Protein AF-A0A498SAS3-F1 (afdb_monomer_lite)

Sequence (153 aa):
MKYFISLSIALLAGITTAQRAVPPQQSQEGQQTQQPIPELPPFLVNAPREVVNQYLDVIKGADLKSNKQIVDEIDELMHKLGGTYLTEHEKLKKLEEKEKAEYDKIHDQVVAKFSPAAKEADARMTAIFNNSTLINHVKEEQIQAIMSLHTIC

Organism: Acanthocheilonema viteae (NCBI:txid6277)

Secondary structure (DSSP, 8-state):
----------------------------------PPPPPPPGGGTTS-HHHHHHHHHHHTTGGGSBHHHHHHHHHHHHHHH-HHHHHHHHHHHHHHHHHHHHHHHHHHHHHTTS-HHHHHHHHHHHHHHH-SSSBHHHHHHHHHHHHHHTS--

Structure (mmCIF, N/CA/C/O backbone):
data_AF-A0A498SAS3-F1
#
_entry.id   AF-A0A498SAS3-F1
#
loop_
_atom_site.group_PDB
_atom_site.id
_atom_site.type_symbol
_atom_site.label_atom_id
_atom_site.label_alt_id
_atom_site.label_comp_id
_atom_site.label_asym_id
_atom_site.label_entity_id
_atom_site.label_seq_id
_atom_site.pdbx_PDB_ins_code
_atom_site.Cartn_x
_atom_site.Cartn_y
_atom_site.Cartn_z
_atom_site.occupancy
_atom_site.B_iso_or_equiv
_atom_site.auth_seq_id
_atom_site.auth_comp_id
_atom_site.auth_asym_id
_atom_site.auth_atom_id
_atom_site.pdbx_PDB_model_num
ATOM 1 N N . MET A 1 1 ? -3.611 -3.564 -13.038 1.00 34.88 1 MET A N 1
ATOM 2 C CA . MET A 1 1 ? -3.582 -5.008 -12.698 1.00 34.88 1 MET A CA 1
ATOM 3 C C . MET A 1 1 ? -4.477 -5.179 -11.473 1.00 34.88 1 MET A C 1
ATOM 5 O O . MET A 1 1 ? -4.073 -4.774 -10.403 1.00 34.88 1 MET A O 1
ATOM 9 N N . LYS A 1 2 ? -5.785 -5.422 -11.584 1.00 45.62 2 LYS A N 1
ATOM 10 C CA . LYS A 1 2 ? -6.462 -6.708 -11.835 1.00 45.62 2 LYS A CA 1
ATOM 11 C C . LYS A 1 2 ? -5.858 -7.859 -11.018 1.00 45.62 2 LYS A C 1
ATOM 13 O O . LYS A 1 2 ? -4.937 -8.526 -11.468 1.00 45.62 2 LYS A O 1
ATOM 18 N N . TYR A 1 3 ? -6.369 -7.992 -9.798 1.00 47.91 3 TYR A N 1
ATOM 19 C CA . TYR A 1 3 ? -6.104 -9.039 -8.819 1.00 47.91 3 TYR A CA 1
ATOM 20 C C . TYR A 1 3 ? -6.023 -10.427 -9.466 1.00 47.91 3 TYR A C 1
ATOM 22 O O . TYR A 1 3 ? -6.991 -10.900 -10.059 1.00 47.91 3 TYR A O 1
ATOM 30 N N . PHE A 1 4 ? -4.869 -11.079 -9.331 1.00 41.03 4 PHE A N 1
ATOM 31 C CA . PHE A 1 4 ? -4.681 -12.486 -9.668 1.00 41.03 4 PHE A CA 1
ATOM 32 C C . PHE A 1 4 ? -4.269 -13.241 -8.406 1.00 41.03 4 PHE A C 1
ATOM 34 O O . PHE A 1 4 ? -3.089 -13.455 -8.152 1.00 41.03 4 PHE A O 1
ATOM 41 N N . ILE A 1 5 ? -5.259 -13.684 -7.634 1.00 49.69 5 ILE A N 1
ATOM 42 C CA . ILE A 1 5 ? -5.123 -14.897 -6.828 1.00 49.69 5 ILE A CA 1
ATOM 43 C C . ILE A 1 5 ? -6.315 -15.775 -7.176 1.00 49.69 5 ILE A C 1
ATOM 45 O O . ILE A 1 5 ? -7.420 -15.628 -6.665 1.00 49.69 5 ILE A O 1
ATOM 49 N N . SER A 1 6 ? -6.095 -16.669 -8.127 1.00 39.75 6 SER A N 1
ATOM 50 C CA . SER A 1 6 ? -6.952 -17.818 -8.384 1.00 39.75 6 SER A CA 1
ATOM 51 C C . SER A 1 6 ? -6.096 -18.854 -9.091 1.00 39.75 6 SER A C 1
ATOM 53 O O . SER A 1 6 ? -5.710 -18.635 -10.233 1.00 39.75 6 SER A O 1
ATOM 55 N N . LEU A 1 7 ? -5.802 -19.974 -8.433 1.00 36.91 7 LEU A N 1
ATOM 56 C CA . LEU A 1 7 ? -6.472 -21.209 -8.825 1.00 36.91 7 LEU A CA 1
ATOM 57 C C . LEU A 1 7 ? -6.260 -22.306 -7.781 1.00 36.91 7 LEU A C 1
ATOM 59 O O . LEU A 1 7 ? -5.166 -22.826 -7.570 1.00 36.91 7 LEU A O 1
ATOM 63 N N . SER A 1 8 ? -7.377 -22.650 -7.161 1.00 40.28 8 SER A N 1
ATOM 64 C CA . SER A 1 8 ? -7.622 -23.846 -6.382 1.00 40.28 8 SER A CA 1
ATOM 65 C C . SER A 1 8 ? -7.338 -25.100 -7.209 1.00 40.28 8 SER A C 1
ATOM 67 O O . SER A 1 8 ? -7.717 -25.204 -8.376 1.00 40.28 8 SER A O 1
ATOM 69 N N . ILE A 1 9 ? -6.715 -26.085 -6.574 1.00 47.66 9 ILE A N 1
ATOM 70 C CA . ILE A 1 9 ? -6.533 -27.428 -7.118 1.00 47.66 9 ILE A CA 1
ATOM 71 C C . ILE A 1 9 ? -7.906 -28.112 -7.122 1.00 47.66 9 ILE A C 1
ATOM 73 O O . ILE A 1 9 ? -8.358 -28.611 -6.094 1.00 47.66 9 ILE A O 1
ATOM 77 N N . ALA A 1 10 ? -8.582 -28.127 -8.269 1.00 41.12 10 ALA A N 1
ATOM 78 C CA . ALA A 1 10 ? -9.733 -28.993 -8.500 1.00 41.12 10 ALA A CA 1
ATOM 79 C C . ALA A 1 10 ? -9.294 -30.176 -9.371 1.00 41.12 10 ALA A C 1
ATOM 81 O O . ALA A 1 10 ? -9.150 -30.087 -10.588 1.00 41.12 10 ALA A O 1
ATOM 82 N N . LEU A 1 11 ? -9.039 -31.284 -8.681 1.00 36.25 11 LEU A N 1
ATOM 83 C CA . LEU A 1 11 ? -8.785 -32.617 -9.205 1.00 36.25 11 LEU A CA 1
ATOM 84 C C . LEU A 1 11 ? -10.005 -33.089 -10.025 1.00 36.25 11 LEU A C 1
ATOM 86 O O . LEU A 1 11 ? -11.047 -33.400 -9.453 1.00 36.25 11 LEU A O 1
ATOM 90 N N . LEU A 1 12 ? -9.895 -33.153 -11.353 1.00 41.31 12 LEU A N 1
ATOM 91 C CA . LEU A 1 12 ? -10.919 -33.764 -12.208 1.00 41.31 12 LEU A CA 1
ATOM 92 C C . LEU A 1 12 ? -10.624 -35.258 -12.383 1.00 41.31 12 LEU A C 1
ATOM 94 O O . LEU A 1 12 ? -9.847 -35.664 -13.246 1.00 41.31 12 LEU A O 1
ATOM 98 N N . ALA A 1 13 ? -11.269 -36.074 -11.550 1.00 41.22 13 ALA A N 1
ATOM 99 C CA . ALA A 1 13 ? -11.571 -37.464 -11.872 1.00 41.22 13 ALA A CA 1
ATOM 100 C C . ALA A 1 13 ? -12.786 -37.513 -12.825 1.00 41.22 13 ALA A C 1
ATOM 102 O O . ALA A 1 13 ? -13.662 -36.654 -12.746 1.00 41.22 13 ALA A O 1
ATOM 103 N N . GLY A 1 14 ? -12.800 -38.500 -13.733 1.00 37.56 14 GLY A N 1
ATOM 104 C CA . GLY A 1 14 ? -13.800 -38.711 -14.796 1.00 37.56 14 GLY A CA 1
ATOM 105 C C . GLY A 1 14 ? -15.268 -38.700 -14.336 1.00 37.56 14 GLY A C 1
ATOM 106 O O . GLY A 1 14 ? -15.575 -38.744 -13.153 1.00 37.56 14 GLY A O 1
ATOM 107 N N . ILE A 1 15 ? -16.245 -38.690 -15.241 1.00 46.59 15 ILE A N 1
ATOM 108 C CA . ILE A 1 15 ? -16.645 -39.861 -16.035 1.00 46.59 15 ILE A CA 1
ATOM 109 C C . ILE A 1 15 ? -17.445 -39.399 -17.271 1.00 46.59 15 ILE A C 1
ATOM 111 O O . ILE A 1 15 ? -18.130 -38.381 -17.275 1.00 46.59 15 ILE A O 1
ATOM 115 N N . THR A 1 16 ? -17.324 -40.198 -18.324 1.00 45.09 16 THR A N 1
ATOM 116 C CA . THR A 1 16 ? -18.041 -40.197 -19.601 1.00 45.09 16 THR A CA 1
ATOM 117 C C . THR A 1 16 ? -19.572 -40.170 -19.475 1.00 45.09 16 THR A C 1
ATOM 119 O O . THR A 1 16 ? -20.136 -40.861 -18.636 1.00 45.09 16 THR A O 1
ATOM 122 N N . THR A 1 17 ? -20.274 -39.469 -20.377 1.00 41.44 17 THR A N 1
ATOM 123 C CA . THR A 1 17 ? -21.525 -39.959 -21.009 1.00 41.44 17 THR A CA 1
ATOM 124 C C . THR A 1 17 ? -22.015 -39.047 -22.149 1.00 41.44 17 THR A C 1
ATOM 126 O O . THR A 1 17 ? -22.221 -37.854 -21.978 1.00 41.44 17 THR A O 1
ATOM 129 N N . ALA A 1 18 ? -22.174 -39.678 -23.317 1.00 42.66 18 ALA A N 1
ATOM 130 C CA . ALA A 1 18 ? -23.132 -39.472 -24.412 1.00 42.66 18 ALA A CA 1
ATOM 131 C C . ALA A 1 18 ? -23.681 -38.063 -24.757 1.00 42.66 18 ALA A C 1
ATOM 133 O O . ALA A 1 18 ? -24.442 -37.442 -24.021 1.00 42.66 18 ALA A O 1
ATOM 134 N N . GLN A 1 19 ? -23.409 -37.674 -26.008 1.00 44.59 19 GLN A N 1
ATOM 135 C CA . GLN A 1 19 ? -23.984 -36.556 -26.759 1.00 44.59 19 GLN A CA 1
ATOM 136 C C . GLN A 1 19 ? -25.522 -36.600 -26.817 1.00 44.59 19 GLN A C 1
ATOM 138 O O . GLN A 1 19 ? -26.117 -37.581 -27.265 1.00 44.59 19 GLN A O 1
ATOM 143 N N . ARG A 1 20 ? -26.162 -35.476 -26.484 1.00 39.44 20 ARG A N 1
ATOM 144 C CA . ARG A 1 20 ? -27.522 -35.136 -26.916 1.00 39.44 20 ARG A CA 1
ATOM 145 C C . ARG A 1 20 ? -27.475 -33.718 -27.481 1.00 39.44 20 ARG A C 1
ATOM 147 O O . ARG A 1 20 ? -26.967 -32.818 -26.822 1.00 39.44 20 ARG A O 1
ATOM 154 N N . ALA A 1 21 ? -27.925 -33.549 -28.722 1.00 47.41 21 ALA A N 1
ATOM 155 C CA . ALA A 1 21 ? -27.905 -32.280 -29.441 1.00 47.41 21 ALA A CA 1
ATOM 156 C C . ALA A 1 21 ? -28.694 -31.198 -28.682 1.00 47.41 21 ALA A C 1
ATOM 158 O O . ALA A 1 21 ? -29.882 -31.371 -28.412 1.00 47.41 21 ALA A O 1
ATOM 159 N N . VAL A 1 22 ? -28.022 -30.094 -28.353 1.00 42.66 22 VAL A N 1
ATOM 160 C CA . VAL A 1 22 ? -28.605 -28.893 -27.744 1.00 42.66 22 VAL A CA 1
ATOM 161 C C . VAL A 1 22 ? -28.647 -27.810 -28.834 1.00 42.66 22 VAL A C 1
ATOM 163 O O . VAL A 1 22 ? -27.610 -27.562 -29.453 1.00 42.66 22 VAL A O 1
ATOM 166 N N . PRO A 1 23 ? -29.804 -27.191 -29.138 1.00 44.97 23 PRO A N 1
ATOM 167 C CA . PRO A 1 23 ? -29.862 -26.028 -30.026 1.00 44.97 23 PRO A CA 1
ATOM 168 C C . PRO A 1 23 ? -29.102 -24.847 -29.393 1.00 44.97 23 PRO A C 1
ATOM 170 O O . PRO A 1 23 ? -29.010 -24.785 -28.167 1.00 44.97 23 PRO A O 1
ATOM 173 N N . PRO A 1 24 ? -28.544 -23.909 -30.181 1.00 37.12 24 PRO A N 1
ATOM 174 C CA . PRO A 1 24 ? -27.669 -22.875 -29.643 1.00 37.12 24 PRO A CA 1
ATOM 175 C C . PRO A 1 24 ? -28.453 -21.946 -28.709 1.00 37.12 24 PRO A C 1
ATOM 177 O O . PRO A 1 24 ? -29.239 -21.111 -29.155 1.00 37.12 24 PRO A O 1
ATOM 180 N N . GLN A 1 25 ? -28.232 -22.087 -27.400 1.00 34.84 25 GLN A N 1
ATOM 181 C CA . GLN A 1 25 ? -28.570 -21.051 -26.435 1.00 34.84 25 GLN A CA 1
ATOM 182 C C . GLN A 1 25 ? -27.618 -19.880 -26.672 1.00 34.84 25 GLN A C 1
ATOM 184 O O . GLN A 1 25 ? -26.427 -19.952 -26.375 1.00 34.84 25 GLN A O 1
ATOM 189 N N . GLN A 1 26 ? -28.160 -18.796 -27.222 1.00 38.25 26 GLN A N 1
ATOM 190 C CA . GLN A 1 26 ? -27.567 -17.476 -27.095 1.00 38.25 26 GLN A CA 1
ATOM 191 C C . GLN A 1 26 ? -27.553 -17.112 -25.608 1.00 38.25 26 GLN A C 1
ATOM 193 O O . GLN A 1 26 ? -28.562 -16.680 -25.053 1.00 38.25 26 GLN A O 1
ATOM 198 N N . SER A 1 27 ? -26.406 -17.291 -24.961 1.00 37.62 27 SER A N 1
ATOM 199 C CA . SER A 1 27 ? -26.102 -16.601 -23.715 1.00 37.62 27 SER A CA 1
ATOM 200 C C . SER A 1 27 ? -25.994 -15.115 -24.043 1.00 37.62 27 SER A C 1
ATOM 202 O O . SER A 1 27 ? -24.993 -14.659 -24.589 1.00 37.62 27 SER A O 1
ATOM 204 N N . GLN A 1 28 ? -27.055 -14.361 -23.764 1.00 36.41 28 GLN A N 1
ATOM 205 C CA . GLN A 1 28 ? -26.946 -12.919 -23.608 1.00 36.41 28 GLN A CA 1
ATOM 206 C C . GLN A 1 28 ? -26.085 -12.677 -22.364 1.00 36.41 28 GLN A C 1
ATOM 208 O O . GLN A 1 28 ? -26.569 -12.750 -21.236 1.00 36.41 28 GLN A O 1
ATOM 213 N N . GLU A 1 29 ? -24.794 -12.421 -22.580 1.00 29.58 29 GLU A N 1
ATOM 214 C CA . GLU A 1 29 ? -23.947 -11.704 -21.633 1.00 29.58 29 GLU A CA 1
ATOM 215 C C . GLU A 1 29 ? -24.539 -10.303 -21.445 1.00 29.58 29 GLU A C 1
ATOM 217 O O . GLU A 1 29 ? -24.159 -9.329 -22.092 1.00 29.58 29 GLU A O 1
ATOM 222 N N . GLY A 1 30 ? -25.507 -10.195 -20.539 1.00 31.45 30 GLY A N 1
ATOM 223 C CA . GLY A 1 30 ? -25.704 -8.962 -19.806 1.00 31.45 30 GLY A CA 1
ATOM 224 C C . GLY A 1 30 ? -24.474 -8.772 -18.933 1.00 31.45 30 GLY A C 1
ATOM 225 O O . GLY A 1 30 ? -24.442 -9.261 -17.807 1.00 31.45 30 GLY A O 1
ATOM 226 N N . GLN A 1 31 ? -23.456 -8.091 -19.461 1.00 30.31 31 GLN A N 1
ATOM 227 C CA . GLN A 1 31 ? -22.406 -7.463 -18.667 1.00 30.31 31 GLN A CA 1
ATOM 228 C C . GLN A 1 31 ? -23.069 -6.439 -17.737 1.00 30.31 31 GLN A C 1
ATOM 230 O O . GLN A 1 31 ? -23.087 -5.239 -17.993 1.00 30.31 31 GLN A O 1
ATOM 235 N N . GLN A 1 32 ? -23.633 -6.917 -16.631 1.00 27.77 32 GLN A N 1
ATOM 236 C CA . GLN A 1 32 ? -23.637 -6.135 -15.414 1.00 27.77 32 GLN A CA 1
ATOM 237 C C . GLN A 1 32 ? -22.180 -6.091 -14.978 1.00 27.77 32 GLN A C 1
ATOM 239 O O . GLN A 1 32 ? -21.646 -7.051 -14.426 1.00 27.77 32 GLN A O 1
ATOM 244 N N . THR A 1 33 ? -21.515 -4.980 -15.279 1.00 29.16 33 THR A N 1
ATOM 245 C CA . THR A 1 33 ? -20.324 -4.528 -14.569 1.00 29.16 33 THR A CA 1
ATOM 246 C C . THR A 1 33 ? -20.722 -4.391 -13.103 1.00 29.16 33 THR A C 1
ATOM 248 O O . THR A 1 33 ? -21.120 -3.328 -12.630 1.00 29.16 33 THR A O 1
ATOM 251 N N . GLN A 1 34 ? -20.698 -5.514 -12.390 1.00 29.02 34 GLN A N 1
ATOM 252 C CA . GLN A 1 34 ? -20.769 -5.556 -10.949 1.00 29.02 34 GLN A CA 1
ATOM 253 C C . GLN A 1 34 ? -19.494 -4.859 -10.494 1.00 29.02 34 GLN A C 1
ATOM 255 O O . GLN A 1 34 ? -18.408 -5.435 -10.551 1.00 29.02 34 GLN A O 1
ATOM 260 N N . GLN A 1 35 ? -19.608 -3.564 -10.189 1.00 29.47 35 GLN A N 1
ATOM 261 C CA . GLN A 1 35 ? -18.517 -2.825 -9.577 1.00 29.47 35 GLN A CA 1
ATOM 262 C C . GLN A 1 35 ? -18.105 -3.625 -8.339 1.00 29.47 35 GLN A C 1
ATOM 264 O O . GLN A 1 35 ? -18.976 -3.891 -7.503 1.00 29.47 35 GLN A O 1
ATOM 269 N N . PRO A 1 36 ? -16.851 -4.103 -8.249 1.00 40.97 36 PRO A N 1
ATOM 270 C CA . PRO A 1 36 ? -16.420 -4.857 -7.090 1.00 40.97 36 PRO A CA 1
ATOM 271 C C . PRO A 1 36 ? -16.639 -3.967 -5.873 1.00 40.97 36 PRO A C 1
ATOM 273 O O . PRO A 1 36 ? -16.139 -2.843 -5.827 1.00 40.97 36 PRO A O 1
ATOM 276 N N . ILE A 1 37 ? -17.432 -4.442 -4.916 1.00 44.75 37 ILE A N 1
ATOM 277 C CA . ILE A 1 37 ? -17.461 -3.841 -3.587 1.00 44.75 37 ILE A CA 1
ATOM 278 C C . ILE A 1 37 ? -16.001 -3.882 -3.107 1.00 44.75 37 ILE A C 1
ATOM 280 O O . ILE A 1 37 ? -15.412 -4.965 -3.166 1.00 44.75 37 ILE A O 1
ATOM 284 N N . PRO A 1 38 ? -15.391 -2.753 -2.702 1.00 56.16 38 PRO A N 1
ATOM 285 C CA . PRO A 1 38 ? -14.043 -2.771 -2.150 1.00 56.16 38 PRO A CA 1
ATOM 286 C C . PRO A 1 38 ? -13.977 -3.804 -1.021 1.00 56.16 38 PRO A C 1
ATOM 288 O O . PRO A 1 38 ? -14.850 -3.797 -0.149 1.00 56.16 38 PRO A O 1
ATOM 291 N N . GLU A 1 39 ? -13.001 -4.716 -1.052 1.00 72.25 39 GLU A N 1
ATOM 292 C CA . GLU A 1 39 ? -12.846 -5.700 0.022 1.00 72.25 39 GLU A CA 1
ATOM 293 C C . GLU A 1 39 ? -12.626 -4.957 1.344 1.00 72.25 39 GLU A C 1
ATOM 295 O O . GLU A 1 39 ? -11.685 -4.178 1.495 1.00 72.25 39 GLU A O 1
ATOM 300 N N . LEU A 1 40 ? -13.547 -5.148 2.290 1.00 83.50 40 LEU A N 1
ATOM 301 C CA . LEU A 1 40 ? -13.461 -4.518 3.599 1.00 83.50 40 LEU A CA 1
ATOM 302 C C . LEU A 1 40 ? -12.364 -5.202 4.424 1.00 83.50 40 LEU A C 1
ATOM 304 O O . LEU A 1 40 ? -12.320 -6.436 4.459 1.00 83.50 40 LEU A O 1
ATOM 308 N N . PRO A 1 41 ? -11.542 -4.435 5.165 1.00 85.69 41 PRO A N 1
ATOM 309 C CA . PRO A 1 41 ? -10.656 -4.992 6.174 1.00 85.69 41 PRO A CA 1
ATOM 310 C C . PRO A 1 41 ? -11.406 -5.960 7.106 1.00 85.69 41 PRO A C 1
ATOM 312 O O . PRO A 1 41 ? -12.551 -5.673 7.476 1.00 85.69 41 PRO A O 1
ATOM 315 N N . PRO A 1 42 ? -10.788 -7.074 7.553 1.00 86.81 42 PRO A N 1
ATOM 316 C CA . PRO A 1 42 ? -11.476 -8.097 8.348 1.00 86.81 42 PRO A CA 1
ATOM 317 C C . PRO A 1 42 ? -12.186 -7.551 9.594 1.00 86.81 42 PRO A C 1
ATOM 319 O O . PRO A 1 42 ? -13.277 -8.001 9.945 1.00 86.81 42 PRO A O 1
ATOM 322 N N . PHE A 1 43 ? -11.603 -6.534 10.236 1.00 88.94 43 PHE A N 1
ATOM 323 C CA . PHE A 1 43 ? -12.165 -5.894 11.426 1.00 88.94 43 PHE A CA 1
ATOM 324 C C . PHE A 1 43 ? -13.371 -4.977 11.136 1.00 88.94 43 PHE A C 1
ATOM 326 O O . PHE A 1 43 ? -14.064 -4.574 12.069 1.00 88.94 43 PHE A O 1
ATOM 333 N N . LEU A 1 44 ? -13.661 -4.675 9.865 1.00 91.50 44 LEU A N 1
ATOM 334 C CA . LEU A 1 44 ? -14.810 -3.875 9.429 1.00 91.50 44 LEU A CA 1
ATOM 335 C C . LEU A 1 44 ? -15.989 -4.712 8.910 1.00 91.50 44 LEU A C 1
ATOM 337 O O . LEU A 1 44 ? -17.087 -4.178 8.778 1.00 91.50 44 LEU A O 1
ATOM 341 N N . VAL A 1 45 ? -15.815 -6.019 8.681 1.00 87.75 45 VAL A N 1
ATOM 342 C CA . VAL A 1 45 ? -16.864 -6.903 8.124 1.00 87.75 45 VAL A CA 1
ATOM 343 C C . VAL A 1 45 ? -18.141 -6.921 8.975 1.00 87.75 45 VAL A C 1
ATOM 345 O O . VAL A 1 45 ? -19.244 -6.961 8.438 1.00 87.75 45 VAL A O 1
ATOM 348 N N . ASN A 1 46 ? -17.999 -6.854 10.301 1.00 86.25 46 ASN A N 1
ATOM 349 C CA . ASN A 1 46 ? -19.119 -6.854 11.250 1.00 86.25 46 ASN A CA 1
ATOM 350 C C . ASN A 1 46 ? -19.327 -5.490 11.928 1.00 86.25 46 ASN A C 1
ATOM 352 O O . ASN A 1 46 ? -20.032 -5.399 12.936 1.00 86.25 46 ASN A O 1
ATOM 356 N N . ALA A 1 47 ? -18.686 -4.434 11.422 1.00 91.56 47 ALA A N 1
ATOM 357 C CA . ALA A 1 47 ? -18.822 -3.104 11.993 1.00 91.56 47 ALA A CA 1
ATOM 358 C C . ALA A 1 47 ? -20.231 -2.532 11.734 1.00 91.56 47 ALA A C 1
ATOM 360 O O . ALA A 1 47 ? -20.908 -2.920 10.775 1.00 91.56 47 ALA A O 1
ATOM 361 N N . PRO A 1 48 ? -20.702 -1.579 12.560 1.00 94.06 48 PRO A N 1
ATOM 362 C CA . PRO A 1 48 ? -21.928 -0.848 12.274 1.00 94.06 48 PRO A CA 1
ATOM 363 C C . PRO A 1 48 ? -21.867 -0.206 10.884 1.00 94.06 48 PRO A C 1
ATOM 365 O O . PRO A 1 48 ? -20.828 0.329 10.496 1.00 94.06 48 PRO A O 1
ATOM 368 N N . ARG A 1 49 ? -22.994 -0.190 10.158 1.00 92.44 49 ARG A N 1
ATOM 369 C CA . ARG A 1 49 ? -23.045 0.358 8.787 1.00 92.44 49 ARG A CA 1
ATOM 370 C C . ARG A 1 49 ? -22.491 1.774 8.671 1.00 92.44 49 ARG A C 1
ATOM 372 O O . ARG A 1 49 ? -21.879 2.099 7.667 1.00 92.44 49 ARG A O 1
ATOM 379 N N . GLU A 1 50 ? -22.682 2.587 9.701 1.00 94.12 50 GLU A N 1
ATOM 380 C CA . GLU A 1 50 ? -22.153 3.949 9.759 1.00 94.12 50 GLU A CA 1
ATOM 381 C C . GLU A 1 50 ? -20.617 3.991 9.687 1.00 94.12 50 GLU A C 1
ATOM 383 O O . GLU A 1 50 ? -20.051 4.788 8.946 1.00 94.12 50 GLU A O 1
ATOM 388 N N . VAL A 1 51 ? -19.937 3.087 10.398 1.00 93.81 51 VAL A N 1
ATOM 389 C CA . VAL A 1 51 ? -18.470 2.978 10.381 1.00 93.81 51 VAL A CA 1
ATOM 390 C C . VAL A 1 51 ? -17.985 2.487 9.019 1.00 93.81 51 VAL A C 1
ATOM 392 O O . VAL A 1 51 ? -17.022 3.020 8.471 1.00 93.81 51 VAL A O 1
ATOM 395 N N . VAL A 1 52 ? -18.684 1.503 8.449 1.00 93.38 52 VAL A N 1
ATOM 396 C CA . VAL A 1 52 ? -18.385 0.990 7.108 1.00 93.38 52 VAL A CA 1
ATOM 397 C C . VAL A 1 52 ? -18.534 2.096 6.062 1.00 93.38 52 VAL A C 1
ATOM 399 O O . VAL A 1 52 ? -17.652 2.257 5.228 1.00 93.38 52 VAL A O 1
ATOM 402 N N . ASN A 1 53 ? -19.595 2.902 6.127 1.00 93.38 53 ASN A N 1
ATOM 403 C CA . ASN A 1 53 ? -19.806 4.010 5.195 1.00 93.38 53 ASN A CA 1
ATOM 404 C C . ASN A 1 53 ? -18.699 5.068 5.295 1.00 93.38 53 ASN A C 1
ATOM 406 O O . ASN A 1 53 ? -18.175 5.472 4.264 1.00 93.38 53 ASN A O 1
ATOM 410 N N . GLN A 1 54 ? -18.285 5.450 6.510 1.00 93.25 54 GLN A N 1
ATOM 411 C CA . GLN A 1 54 ? -17.168 6.387 6.701 1.00 93.25 54 GLN A CA 1
ATOM 412 C C . GLN A 1 54 ? -15.870 5.869 6.070 1.00 93.25 54 GLN A C 1
ATOM 414 O O . GLN A 1 54 ? -15.142 6.634 5.444 1.00 93.25 54 GLN A O 1
ATOM 419 N N . TYR A 1 55 ? -15.596 4.567 6.190 1.00 93.19 55 TYR A N 1
ATOM 420 C CA . TYR A 1 55 ? -14.453 3.944 5.523 1.00 93.19 55 TYR A CA 1
ATOM 421 C C . TYR A 1 55 ? -14.600 3.956 3.994 1.00 93.19 55 TYR A C 1
ATOM 423 O O . TYR A 1 55 ? -13.678 4.358 3.284 1.00 93.19 55 TYR A O 1
ATOM 431 N N . LEU A 1 56 ? -15.769 3.558 3.477 1.00 92.25 56 LEU A N 1
ATOM 432 C CA . LEU A 1 56 ? -16.050 3.550 2.040 1.00 92.25 56 LEU A CA 1
ATOM 433 C C . LEU A 1 56 ? -15.932 4.950 1.420 1.00 92.25 56 LEU A C 1
ATOM 435 O O . LEU A 1 56 ? -15.433 5.074 0.304 1.00 92.25 56 LEU A O 1
ATOM 439 N N . ASP A 1 57 ? -16.331 6.000 2.136 1.00 92.00 57 ASP A N 1
ATOM 440 C CA . ASP A 1 57 ? -16.224 7.385 1.672 1.00 92.00 57 ASP A CA 1
ATOM 441 C C . ASP A 1 57 ? -14.766 7.830 1.482 1.00 92.00 57 ASP A C 1
ATOM 443 O O . ASP A 1 57 ? -14.463 8.532 0.512 1.00 92.00 57 ASP A O 1
ATOM 447 N N . VAL A 1 58 ? -13.847 7.371 2.341 1.00 90.31 58 VAL A N 1
ATOM 448 C CA . VAL A 1 58 ? -12.406 7.634 2.190 1.00 90.31 58 VAL A CA 1
AT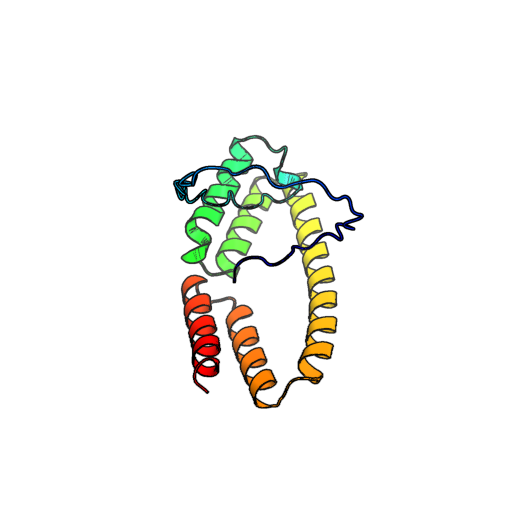OM 449 C C . VAL A 1 58 ? -11.872 7.015 0.892 1.00 90.31 58 VAL A C 1
ATOM 451 O O . VAL A 1 58 ? -11.161 7.684 0.130 1.00 90.31 58 VAL A O 1
ATOM 454 N N . ILE A 1 59 ? -12.256 5.766 0.600 1.00 88.94 59 ILE A N 1
ATOM 455 C CA . ILE A 1 59 ? -11.706 4.985 -0.523 1.00 88.94 59 ILE A CA 1
ATOM 456 C C . ILE A 1 59 ? -12.455 5.154 -1.853 1.00 88.94 59 ILE A C 1
ATOM 458 O O . ILE A 1 59 ? -11.905 4.836 -2.904 1.00 88.94 59 ILE A O 1
ATOM 462 N N . LYS A 1 60 ? -13.678 5.698 -1.859 1.00 86.88 60 LYS A N 1
ATOM 463 C CA . LYS A 1 60 ? -14.495 5.902 -3.074 1.00 86.88 60 LYS A CA 1
ATOM 464 C C . LYS A 1 60 ? -13.799 6.750 -4.150 1.00 86.88 60 LYS A C 1
ATOM 466 O O . LYS A 1 60 ? -14.128 6.634 -5.326 1.00 86.88 60 LYS A O 1
ATOM 471 N N . GLY A 1 61 ? -12.858 7.607 -3.754 1.00 80.00 61 GLY A N 1
ATOM 472 C CA . GLY A 1 61 ? -12.054 8.452 -4.645 1.00 80.00 61 GLY A CA 1
ATOM 473 C C . GLY A 1 61 ? -10.584 8.044 -4.746 1.00 80.00 61 GLY A C 1
ATOM 474 O O . GLY A 1 61 ? -9.759 8.896 -5.067 1.00 80.00 61 GLY A O 1
ATOM 475 N N . ALA A 1 62 ? -10.240 6.792 -4.428 1.00 83.00 62 ALA A N 1
ATOM 476 C CA . ALA A 1 62 ? -8.854 6.333 -4.333 1.00 83.00 62 ALA A CA 1
ATOM 477 C C . ALA A 1 62 ? -8.020 6.595 -5.603 1.00 83.00 62 ALA A C 1
ATOM 479 O O . ALA A 1 62 ? -6.848 6.947 -5.496 1.00 83.00 62 ALA A O 1
ATOM 480 N N . ASP A 1 63 ? -8.615 6.511 -6.794 1.00 83.00 63 ASP A N 1
ATOM 481 C CA . ASP A 1 63 ? -7.905 6.734 -8.067 1.00 83.00 63 ASP A CA 1
ATOM 482 C C . ASP A 1 63 ? -7.432 8.183 -8.262 1.00 83.00 63 ASP A C 1
ATOM 484 O O . ASP A 1 63 ? -6.472 8.452 -8.992 1.00 83.00 63 ASP A O 1
ATOM 488 N N . LEU A 1 64 ? -8.099 9.128 -7.596 1.00 89.19 64 LEU A N 1
ATOM 489 C CA . LEU A 1 64 ? -7.801 10.561 -7.645 1.00 89.19 64 LEU A CA 1
ATOM 490 C C . LEU A 1 64 ? -6.902 11.016 -6.491 1.00 89.19 64 LEU A C 1
ATOM 492 O O . LEU A 1 64 ? -6.551 12.193 -6.414 1.00 89.19 64 LEU A O 1
ATOM 496 N N . LYS A 1 65 ? -6.516 10.093 -5.609 1.00 88.56 65 LYS A N 1
ATOM 497 C CA . LYS A 1 65 ? -5.636 10.337 -4.468 1.00 88.56 65 LYS A CA 1
ATOM 498 C C . LYS A 1 65 ? -4.316 9.593 -4.651 1.00 88.56 65 LYS A C 1
ATOM 500 O O . LYS A 1 65 ? -4.211 8.638 -5.424 1.00 88.56 65 LYS A O 1
ATOM 505 N N . SER A 1 66 ? -3.283 10.037 -3.947 1.00 89.56 66 SER A N 1
ATOM 506 C CA . SER A 1 66 ? -2.092 9.214 -3.766 1.00 89.56 66 SER A CA 1
ATOM 507 C C . SER A 1 66 ? -2.350 8.139 -2.711 1.00 89.56 66 SER A C 1
ATOM 509 O O . SER A 1 66 ? -3.151 8.328 -1.792 1.00 89.56 66 SER A O 1
ATOM 511 N N . ASN A 1 67 ? -1.610 7.029 -2.782 1.00 85.50 67 ASN A N 1
ATOM 512 C CA . ASN A 1 67 ? -1.636 6.013 -1.723 1.00 85.50 67 ASN A CA 1
ATOM 513 C C . ASN A 1 67 ? -1.375 6.615 -0.338 1.00 85.50 67 ASN A C 1
ATOM 515 O O . ASN A 1 67 ? -2.020 6.214 0.624 1.00 85.50 67 ASN A O 1
ATOM 519 N N . LYS A 1 68 ? -0.474 7.604 -0.236 1.00 88.88 68 LYS A N 1
ATOM 520 C CA . LYS A 1 68 ? -0.203 8.269 1.041 1.00 88.88 68 LYS A CA 1
ATOM 521 C C . LYS A 1 68 ? -1.445 8.976 1.580 1.00 88.88 68 LYS A C 1
ATOM 523 O O . LYS A 1 68 ? -1.755 8.807 2.746 1.00 88.88 68 LYS A O 1
ATOM 528 N N . GLN A 1 69 ? -2.160 9.723 0.740 1.00 91.00 69 GLN A N 1
ATOM 529 C CA . GLN A 1 69 ? -3.369 10.434 1.163 1.00 91.00 69 GLN A CA 1
ATOM 530 C C . GLN A 1 69 ? -4.449 9.468 1.656 1.00 91.00 69 GLN A C 1
ATOM 532 O O . GLN A 1 69 ? -5.049 9.710 2.694 1.00 91.00 69 GLN A O 1
ATOM 537 N N . ILE A 1 70 ? -4.661 8.352 0.951 1.00 90.44 70 ILE A N 1
ATOM 538 C CA . ILE A 1 70 ? -5.634 7.333 1.370 1.00 90.44 70 ILE A CA 1
ATOM 539 C C . ILE A 1 70 ? -5.240 6.742 2.727 1.00 90.44 70 ILE A C 1
ATOM 541 O O . ILE A 1 70 ? -6.081 6.634 3.613 1.00 90.44 70 ILE A O 1
ATOM 545 N N . VAL A 1 71 ? -3.965 6.378 2.896 1.00 91.19 71 VAL A N 1
ATOM 546 C CA . VAL A 1 71 ? -3.452 5.820 4.155 1.00 91.19 71 VAL A CA 1
ATOM 547 C C . VAL A 1 71 ? -3.579 6.826 5.297 1.00 91.19 71 VAL A C 1
ATOM 549 O O . VAL A 1 71 ? -4.063 6.449 6.358 1.00 91.19 71 VAL A O 1
ATOM 552 N N . ASP A 1 72 ? -3.207 8.089 5.077 1.00 93.50 72 ASP A N 1
ATOM 553 C CA . ASP A 1 72 ? -3.322 9.150 6.082 1.00 93.50 72 ASP A CA 1
ATOM 554 C C . ASP A 1 72 ? -4.795 9.350 6.503 1.00 93.50 72 ASP A C 1
ATOM 556 O O . ASP A 1 72 ? -5.097 9.386 7.693 1.00 93.50 72 ASP A O 1
ATOM 560 N N . GLU A 1 73 ? -5.732 9.417 5.550 1.00 94.44 73 GLU A N 1
ATOM 561 C CA . GLU A 1 73 ? -7.165 9.584 5.840 1.00 94.44 73 GLU A CA 1
ATOM 562 C C . GLU A 1 73 ? -7.763 8.372 6.582 1.00 94.44 73 GLU A C 1
ATOM 564 O O . GLU A 1 73 ? -8.597 8.537 7.477 1.00 94.44 73 GLU A O 1
ATOM 569 N N . ILE A 1 74 ? -7.337 7.148 6.243 1.00 94.19 74 ILE A N 1
ATOM 570 C CA . ILE A 1 74 ? -7.736 5.937 6.977 1.00 94.19 74 ILE A CA 1
ATOM 571 C C . ILE A 1 74 ? -7.140 5.953 8.391 1.00 94.19 74 ILE A C 1
ATOM 573 O O . ILE A 1 74 ? -7.868 5.675 9.344 1.00 94.19 74 ILE A O 1
ATOM 577 N N . ASP A 1 75 ? -5.856 6.295 8.548 1.00 95.19 75 ASP A N 1
ATOM 578 C CA . ASP A 1 75 ? -5.195 6.423 9.854 1.00 95.19 75 ASP A CA 1
ATOM 579 C C . ASP A 1 75 ? -5.955 7.432 10.739 1.00 95.19 75 ASP A C 1
ATOM 581 O O . ASP A 1 75 ? -6.309 7.119 11.879 1.00 95.19 75 ASP A O 1
ATOM 585 N N . GLU A 1 76 ? -6.283 8.613 10.205 1.00 97.12 76 GLU A N 1
ATOM 586 C CA . GLU A 1 76 ? -7.070 9.638 10.899 1.00 97.12 76 GLU A CA 1
ATOM 587 C C . GLU A 1 76 ? -8.462 9.131 11.305 1.00 97.12 76 GLU A C 1
ATOM 589 O O . GLU A 1 76 ? -8.893 9.336 12.447 1.00 97.12 76 GLU A O 1
ATOM 594 N N . LEU A 1 77 ? -9.163 8.430 10.406 1.00 96.00 77 LEU A N 1
ATOM 595 C CA . LEU A 1 77 ? -10.466 7.834 10.699 1.00 96.00 77 LEU A CA 1
ATOM 596 C C . LEU A 1 77 ? -10.367 6.803 11.830 1.00 96.00 77 LEU A C 1
ATOM 598 O O . LEU A 1 77 ? -11.162 6.849 12.771 1.00 96.00 77 LEU A O 1
ATOM 602 N N . MET A 1 78 ? -9.395 5.891 11.772 1.00 96.50 78 MET A N 1
ATOM 603 C CA . MET A 1 78 ? -9.220 4.858 12.797 1.00 96.50 78 MET A CA 1
ATOM 604 C C . MET A 1 78 ? -8.846 5.466 14.150 1.00 96.50 78 MET A 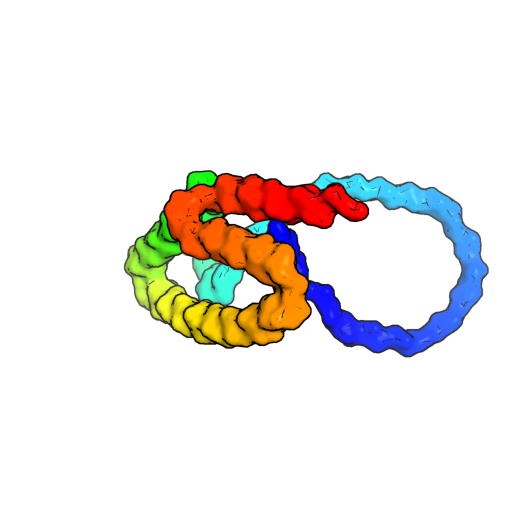C 1
ATOM 606 O O . MET A 1 78 ? -9.372 5.033 15.177 1.00 96.50 78 MET A O 1
ATOM 610 N N . HIS A 1 79 ? -8.033 6.525 14.166 1.00 96.75 79 HIS A N 1
ATOM 611 C CA . HIS A 1 79 ? -7.759 7.297 15.378 1.00 96.75 79 HIS A CA 1
ATOM 612 C C . HIS A 1 79 ? -9.014 7.959 15.954 1.00 96.75 79 HIS A C 1
ATOM 614 O O . HIS A 1 79 ? -9.226 7.913 17.166 1.00 96.75 79 HIS A O 1
ATOM 620 N N . LYS A 1 80 ? -9.865 8.542 15.102 1.00 97.00 80 LYS A N 1
ATOM 621 C CA . LYS A 1 80 ? -11.127 9.170 15.515 1.00 97.00 80 LYS A CA 1
ATOM 622 C C . LYS A 1 80 ? -12.122 8.157 16.087 1.00 97.00 80 LYS A C 1
ATOM 624 O O . LYS A 1 80 ? -12.807 8.466 17.059 1.00 97.00 80 LYS A O 1
ATOM 629 N N . LEU A 1 81 ? -12.218 6.969 15.488 1.00 95.00 81 LEU A N 1
ATOM 630 C CA . LEU A 1 81 ? -13.075 5.880 15.970 1.00 95.00 81 LEU A CA 1
ATOM 631 C C . LEU A 1 81 ? -12.532 5.261 17.267 1.00 95.00 81 LEU A C 1
ATOM 633 O O . LEU A 1 81 ? -13.309 4.887 18.147 1.00 95.00 81 LEU A O 1
ATOM 637 N N . GLY A 1 82 ? -11.206 5.179 17.393 1.00 94.44 82 GLY A N 1
ATOM 638 C CA . GLY A 1 82 ? -10.510 4.697 18.579 1.00 94.44 82 GLY A CA 1
ATOM 639 C C . GLY A 1 82 ? -10.805 3.233 18.925 1.00 94.44 82 GLY A C 1
ATOM 640 O O . GLY A 1 82 ? -11.296 2.443 18.113 1.00 94.44 82 GLY A O 1
ATOM 641 N N . GLY A 1 83 ? -10.472 2.856 20.162 1.00 94.62 83 GLY A N 1
ATOM 642 C CA . GLY A 1 83 ? -10.777 1.541 20.729 1.00 94.62 83 GLY A CA 1
ATOM 643 C C . GLY A 1 83 ? -10.270 0.370 19.880 1.00 94.62 83 GLY A C 1
ATOM 644 O O . GLY A 1 83 ? -9.102 0.320 19.482 1.00 94.62 83 GLY A O 1
ATOM 645 N N . THR A 1 84 ? -11.160 -0.588 19.614 1.00 93.62 84 THR A N 1
ATOM 646 C CA . THR A 1 84 ? -10.844 -1.782 18.820 1.00 93.62 84 THR A CA 1
ATOM 647 C C . THR A 1 84 ? -10.479 -1.445 17.375 1.00 93.62 84 THR A C 1
ATOM 649 O O . THR A 1 84 ? -9.613 -2.114 16.831 1.00 93.62 84 THR A O 1
ATOM 652 N N . TYR A 1 85 ? -11.047 -0.399 16.764 1.00 94.62 85 TYR A N 1
ATOM 653 C CA . TYR A 1 85 ? -10.736 -0.043 15.372 1.00 94.62 85 TYR A CA 1
ATOM 654 C C . TYR A 1 85 ? -9.285 0.403 15.210 1.00 94.62 85 TYR A C 1
ATOM 656 O O . TYR A 1 85 ? -8.577 -0.131 14.363 1.00 94.62 85 TYR A O 1
ATOM 664 N N . LEU A 1 86 ? -8.815 1.303 16.079 1.00 95.50 86 LEU A N 1
ATOM 665 C CA . LEU A 1 86 ? -7.410 1.710 16.092 1.00 95.50 86 LEU A CA 1
ATOM 666 C C . LEU A 1 86 ? -6.486 0.517 16.376 1.00 95.50 86 LEU A C 1
ATOM 668 O O . LEU A 1 86 ? -5.487 0.324 15.692 1.00 95.50 86 LEU A O 1
ATOM 672 N N . THR A 1 87 ? -6.853 -0.320 17.349 1.00 96.62 87 THR A N 1
ATOM 673 C CA . THR A 1 87 ? -6.040 -1.480 17.741 1.00 96.62 87 THR A CA 1
ATOM 674 C C . THR A 1 87 ? -5.912 -2.510 16.613 1.00 96.62 87 THR A C 1
ATOM 676 O O . THR A 1 87 ? -4.820 -3.018 16.361 1.00 96.62 87 THR A O 1
ATOM 679 N N . GLU A 1 88 ? -7.012 -2.851 15.938 1.00 94.50 88 GLU A N 1
ATOM 680 C CA . GLU A 1 88 ? -6.999 -3.802 14.821 1.00 94.50 88 GLU A CA 1
ATOM 681 C C . GLU A 1 88 ? -6.329 -3.210 13.577 1.00 94.50 88 GLU A C 1
ATOM 683 O O . GLU A 1 88 ? -5.618 -3.925 12.875 1.00 94.50 88 GLU A O 1
ATOM 688 N N . HIS A 1 89 ? -6.461 -1.901 13.353 1.00 95.19 89 HIS A N 1
ATOM 689 C CA . HIS A 1 89 ? -5.745 -1.200 12.289 1.00 95.19 89 HIS A CA 1
ATOM 690 C C . HIS A 1 89 ? -4.224 -1.230 12.491 1.00 95.19 89 HIS A C 1
ATOM 692 O O . HIS A 1 89 ? -3.476 -1.592 11.587 1.00 95.19 89 HIS A O 1
ATOM 698 N N . GLU A 1 90 ? -3.739 -0.954 13.704 1.00 95.12 90 GLU A N 1
ATOM 699 C CA . GLU A 1 90 ? -2.309 -1.061 14.024 1.00 95.12 90 GLU A CA 1
ATOM 700 C C . GLU A 1 90 ? -1.775 -2.495 13.891 1.00 95.12 90 GLU A C 1
ATOM 702 O O . GLU A 1 90 ? -0.629 -2.702 13.482 1.00 95.12 90 GLU A O 1
ATOM 707 N N . LYS A 1 91 ? -2.588 -3.503 14.234 1.00 94.31 91 LYS A N 1
ATOM 708 C CA . LYS A 1 91 ? -2.236 -4.912 14.000 1.00 94.31 91 LYS A CA 1
ATOM 709 C C . LYS A 1 91 ? -2.145 -5.222 12.511 1.00 94.31 91 LYS A C 1
ATOM 711 O O . LYS A 1 91 ? -1.204 -5.904 12.112 1.00 94.31 91 LYS A O 1
ATOM 716 N N . LEU A 1 92 ? -3.090 -4.722 11.714 1.00 93.00 92 LEU A N 1
ATOM 717 C CA . LEU A 1 92 ? -3.091 -4.907 10.269 1.00 93.00 92 LEU A CA 1
ATOM 718 C C . LEU A 1 92 ? -1.833 -4.297 9.640 1.00 93.00 92 LEU A C 1
ATOM 720 O O . LEU A 1 92 ? -1.131 -5.011 8.937 1.00 93.00 92 LEU A O 1
ATOM 724 N N . LYS A 1 93 ? -1.457 -3.060 9.997 1.00 92.75 93 LYS A N 1
ATOM 725 C CA . LYS A 1 93 ? -0.215 -2.423 9.508 1.00 92.75 93 LYS A CA 1
ATOM 726 C C . LYS A 1 93 ? 1.028 -3.272 9.790 1.00 92.75 93 LYS A C 1
ATOM 728 O O . LYS A 1 93 ? 1.865 -3.467 8.917 1.00 92.75 93 LYS A O 1
ATOM 733 N N . LYS A 1 94 ? 1.133 -3.843 10.996 1.00 93.25 94 LYS A N 1
ATOM 734 C CA . LYS A 1 94 ? 2.251 -4.738 11.354 1.00 93.25 94 LYS A CA 1
ATOM 735 C C . LYS A 1 94 ? 2.248 -6.037 10.548 1.00 93.25 94 LYS A C 1
ATOM 737 O O . LYS A 1 94 ? 3.316 -6.572 10.247 1.00 93.25 94 LYS A O 1
ATOM 742 N N . LEU A 1 95 ? 1.068 -6.577 10.243 1.00 91.19 95 LEU A N 1
ATOM 743 C CA . LEU A 1 95 ? 0.942 -7.758 9.394 1.00 91.19 95 LEU A CA 1
ATOM 744 C C . LEU A 1 95 ? 1.362 -7.434 7.956 1.00 91.19 95 LEU A C 1
ATOM 746 O O . LEU A 1 95 ? 2.180 -8.161 7.402 1.00 91.19 95 LEU A O 1
ATOM 750 N N . GLU A 1 96 ? 0.889 -6.319 7.403 1.00 89.75 96 GLU A N 1
ATOM 751 C CA . GLU A 1 96 ? 1.252 -5.845 6.064 1.00 89.75 96 GLU A CA 1
ATOM 752 C C . GLU A 1 96 ? 2.759 -5.606 5.931 1.00 89.75 96 GLU A C 1
ATOM 754 O O . GLU A 1 96 ? 3.364 -6.031 4.951 1.00 89.75 96 GLU A O 1
ATOM 759 N N . GLU A 1 97 ? 3.403 -4.990 6.926 1.00 89.69 97 GLU A N 1
ATOM 760 C CA . GLU A 1 97 ? 4.861 -4.809 6.946 1.00 89.69 97 GLU A CA 1
ATOM 761 C C . GLU A 1 97 ? 5.608 -6.148 6.903 1.00 89.69 97 GLU A C 1
ATOM 763 O O . GLU A 1 97 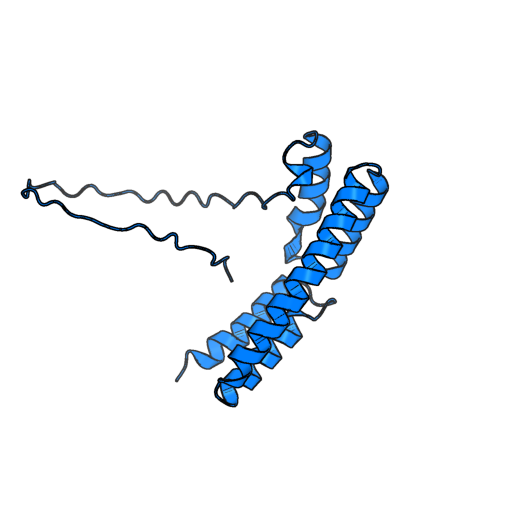? 6.593 -6.304 6.173 1.00 89.69 97 GLU A O 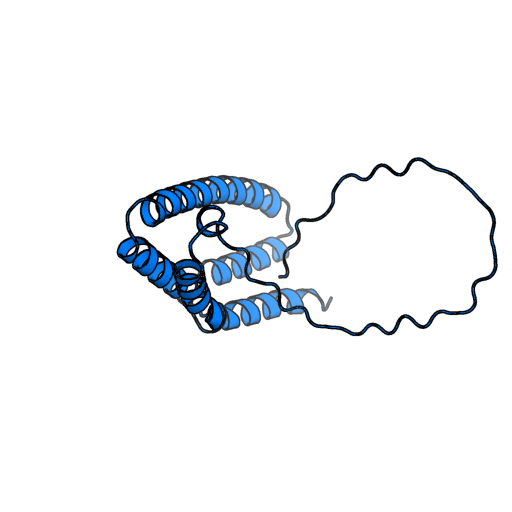1
ATOM 768 N N . LYS A 1 98 ? 5.131 -7.136 7.667 1.00 91.25 98 LYS A N 1
ATOM 769 C CA . LYS A 1 98 ? 5.713 -8.480 7.688 1.00 91.25 98 LYS A CA 1
ATOM 770 C C . LYS A 1 98 ? 5.537 -9.186 6.342 1.00 91.25 98 LYS A C 1
ATOM 772 O O . LYS A 1 98 ? 6.500 -9.753 5.827 1.00 91.25 98 LYS A O 1
ATOM 777 N N . GLU A 1 99 ? 4.331 -9.163 5.786 1.00 91.25 99 GLU A N 1
ATOM 778 C CA . GLU A 1 99 ? 4.021 -9.787 4.496 1.00 91.25 99 GLU A CA 1
ATOM 779 C C . GLU A 1 99 ? 4.775 -9.106 3.354 1.00 91.25 99 GLU A C 1
ATOM 781 O O . GLU A 1 99 ? 5.320 -9.786 2.486 1.00 91.25 99 GLU A O 1
ATOM 786 N N . LYS A 1 100 ? 4.906 -7.776 3.399 1.00 88.88 100 LYS A N 1
ATOM 787 C CA . LYS A 1 100 ? 5.722 -7.017 2.453 1.00 88.88 100 LYS A CA 1
ATOM 788 C C . LYS A 1 100 ? 7.179 -7.465 2.482 1.00 88.88 100 LYS A C 1
ATOM 790 O O . LYS A 1 100 ? 7.757 -7.690 1.425 1.00 88.88 100 LYS A O 1
ATOM 795 N N . ALA A 1 101 ? 7.773 -7.624 3.663 1.00 91.62 101 ALA A N 1
ATOM 796 C CA . ALA A 1 101 ? 9.159 -8.074 3.769 1.00 91.62 101 ALA A CA 1
ATOM 797 C C . ALA A 1 101 ? 9.361 -9.488 3.188 1.00 91.62 101 ALA A C 1
ATOM 799 O O . ALA A 1 101 ? 10.391 -9.772 2.571 1.00 91.62 101 ALA A O 1
ATOM 800 N N . GLU A 1 102 ? 8.384 -10.379 3.367 1.00 92.31 102 GLU A N 1
ATOM 801 C CA . GLU A 1 102 ? 8.410 -11.720 2.777 1.00 92.31 102 GLU A CA 1
ATOM 802 C C . GLU A 1 102 ? 8.240 -11.683 1.253 1.00 92.31 102 GLU A C 1
ATOM 804 O O . GLU A 1 102 ? 8.998 -12.342 0.535 1.00 92.31 102 GLU A O 1
ATOM 809 N N . TYR A 1 103 ? 7.307 -10.866 0.758 1.00 92.19 103 TYR A N 1
ATOM 810 C CA . TYR A 1 103 ? 7.111 -10.628 -0.668 1.00 92.19 103 TYR A CA 1
ATOM 811 C C . TYR A 1 103 ? 8.374 -10.070 -1.324 1.00 92.19 103 TYR A C 1
ATOM 813 O O . TYR A 1 103 ? 8.837 -10.650 -2.302 1.00 92.19 103 TYR A O 1
ATOM 821 N N . ASP A 1 104 ? 8.961 -9.003 -0.772 1.00 92.25 104 ASP A N 1
ATOM 822 C CA . ASP A 1 104 ? 10.141 -8.333 -1.335 1.00 92.25 104 ASP A CA 1
ATOM 823 C C . ASP A 1 104 ? 11.310 -9.329 -1.462 1.00 92.25 104 ASP A C 1
ATOM 825 O O . ASP A 1 104 ? 11.966 -9.410 -2.499 1.00 92.25 104 ASP A O 1
ATOM 829 N N . LYS A 1 105 ? 11.499 -10.202 -0.463 1.00 94.56 105 LYS A N 1
ATOM 830 C CA . LYS A 1 105 ? 12.510 -11.268 -0.516 1.00 94.56 105 LYS A CA 1
ATOM 831 C C . LYS A 1 105 ? 12.279 -12.250 -1.670 1.00 94.56 105 LYS A C 1
ATOM 833 O O . LYS A 1 105 ? 13.241 -12.690 -2.303 1.00 94.56 105 LYS A O 1
ATOM 838 N N . ILE A 1 106 ? 11.036 -12.668 -1.902 1.00 95.19 106 ILE A N 1
ATOM 839 C CA . ILE A 1 106 ? 10.699 -13.603 -2.986 1.00 95.19 106 ILE A CA 1
ATOM 840 C C . ILE A 1 106 ? 10.808 -12.894 -4.341 1.00 95.19 106 ILE A C 1
ATOM 842 O O . ILE A 1 106 ? 11.364 -13.462 -5.283 1.00 95.19 106 ILE A O 1
ATOM 846 N N . HIS A 1 107 ? 10.324 -11.656 -4.428 1.00 95.12 107 HIS A N 1
ATOM 847 C CA . HIS A 1 107 ? 10.405 -10.807 -5.614 1.00 95.12 107 HIS A CA 1
ATOM 848 C C . HIS A 1 107 ? 11.860 -10.635 -6.060 1.00 95.12 107 HIS A C 1
ATOM 850 O O . HIS A 1 107 ? 12.178 -11.004 -7.190 1.00 95.12 107 HIS A O 1
ATOM 856 N N . ASP A 1 108 ? 12.768 -10.264 -5.154 1.00 94.94 108 ASP A N 1
ATOM 857 C CA . ASP A 1 108 ? 14.200 -10.117 -5.443 1.00 94.94 108 ASP A CA 1
ATOM 858 C C . ASP A 1 108 ? 14.823 -11.403 -6.015 1.00 94.94 108 ASP A C 1
ATOM 860 O O . ASP A 1 108 ? 15.596 -11.376 -6.981 1.00 94.94 108 ASP A O 1
ATOM 864 N N . GLN A 1 109 ? 14.467 -12.566 -5.458 1.00 96.00 109 GLN A N 1
ATOM 865 C CA . GLN A 1 109 ? 14.960 -13.865 -5.932 1.00 96.00 109 GLN A CA 1
ATOM 866 C C . GLN A 1 109 ? 14.470 -14.210 -7.341 1.00 96.00 109 GLN A C 1
ATOM 868 O O . GLN A 1 109 ? 15.178 -14.880 -8.102 1.00 96.00 109 GLN A O 1
ATOM 873 N N . VAL A 1 110 ? 13.250 -13.799 -7.684 1.00 95.25 110 VAL A N 1
ATOM 874 C CA . VAL A 1 110 ? 12.665 -14.017 -9.009 1.00 95.25 110 VAL A CA 1
ATOM 875 C C . VAL A 1 110 ? 13.260 -13.032 -10.012 1.00 95.25 110 VAL A C 1
ATOM 877 O O . VAL A 1 110 ? 13.749 -13.465 -11.059 1.00 95.25 110 VAL A O 1
ATOM 880 N N . VAL A 1 111 ? 13.324 -11.743 -9.668 1.00 95.56 111 VAL A N 1
ATOM 881 C CA . VAL A 1 111 ? 13.911 -10.687 -10.506 1.00 95.56 111 VAL A CA 1
ATOM 882 C C . VAL A 1 111 ? 15.372 -10.982 -10.820 1.00 95.56 111 VAL A C 1
ATOM 884 O O . VAL A 1 111 ? 15.814 -10.766 -11.947 1.00 95.56 111 VAL A O 1
ATOM 887 N N . ALA A 1 112 ? 16.131 -11.577 -9.895 1.00 95.44 112 ALA A N 1
ATOM 888 C CA . ALA A 1 112 ? 17.511 -11.989 -10.149 1.00 95.44 112 ALA A CA 1
ATOM 889 C C . ALA A 1 112 ? 17.666 -12.903 -11.384 1.00 95.44 112 ALA A C 1
ATOM 891 O O . ALA A 1 112 ? 18.709 -12.852 -12.046 1.00 95.44 112 ALA A O 1
ATOM 892 N N . LYS A 1 113 ? 16.632 -13.681 -11.731 1.00 96.38 113 LYS A N 1
ATOM 893 C CA . LYS A 1 113 ? 16.609 -14.617 -12.868 1.00 96.38 113 LYS A CA 1
ATOM 894 C C . LYS A 1 113 ? 16.154 -13.977 -14.184 1.00 96.38 113 LYS A C 1
ATOM 896 O O . LYS A 1 113 ? 16.209 -14.630 -15.222 1.00 96.38 113 LYS A O 1
ATOM 901 N N . PHE A 1 114 ? 15.696 -12.729 -14.160 1.00 95.69 114 PHE A N 1
ATOM 902 C CA . PHE A 1 114 ? 15.225 -12.024 -15.350 1.00 95.69 114 PHE A CA 1
ATOM 903 C C . PHE A 1 114 ? 16.377 -11.598 -16.272 1.00 95.69 114 PHE A C 1
ATOM 905 O O . PHE A 1 114 ? 17.534 -11.468 -15.852 1.00 95.69 114 PHE A O 1
ATOM 912 N N . SER A 1 115 ? 16.044 -11.338 -17.540 1.00 96.19 115 SER A N 1
ATOM 913 C CA . SER A 1 115 ? 16.954 -10.686 -18.486 1.00 96.19 115 SER A CA 1
ATOM 914 C C . SER A 1 115 ? 17.280 -9.251 -18.032 1.00 96.19 115 SER A C 1
ATOM 916 O O . SER A 1 115 ? 16.513 -8.669 -17.261 1.00 96.19 115 SER A O 1
ATOM 918 N N . PRO A 1 116 ? 18.379 -8.635 -18.508 1.00 95.38 116 PRO A N 1
ATOM 919 C CA . PRO A 1 116 ? 18.707 -7.251 -18.159 1.00 95.38 116 PRO A CA 1
ATOM 920 C C . PRO A 1 116 ? 17.568 -6.259 -18.445 1.00 95.38 116 PRO A C 1
ATOM 922 O O . PRO A 1 116 ? 17.226 -5.463 -17.576 1.00 95.38 116 PRO A O 1
ATOM 925 N N . ALA A 1 117 ? 16.926 -6.367 -19.615 1.00 90.88 117 ALA A N 1
ATOM 926 C CA . ALA A 1 117 ? 15.799 -5.510 -19.988 1.00 90.88 117 ALA A CA 1
ATOM 927 C C . ALA A 1 117 ? 14.583 -5.707 -19.063 1.00 90.88 117 ALA A C 1
ATOM 929 O O . ALA A 1 117 ? 13.961 -4.737 -18.637 1.00 90.88 117 ALA A O 1
ATOM 930 N N . ALA A 1 118 ? 14.277 -6.953 -18.687 1.00 91.56 118 ALA A N 1
ATOM 931 C CA . ALA A 1 118 ? 13.171 -7.244 -17.778 1.00 91.56 118 ALA A CA 1
ATOM 932 C C . ALA A 1 118 ? 13.445 -6.761 -16.341 1.00 91.56 118 ALA A C 1
ATOM 934 O O . ALA A 1 118 ? 12.530 -6.261 -15.694 1.00 91.56 118 ALA A O 1
ATOM 935 N N . LYS A 1 119 ? 14.694 -6.834 -15.859 1.00 93.75 119 LYS A N 1
ATOM 936 C CA . LYS A 1 119 ? 15.100 -6.237 -14.571 1.00 93.75 119 LYS A CA 1
ATOM 937 C C . LYS A 1 119 ? 14.923 -4.723 -14.567 1.00 93.75 119 LYS A C 1
ATOM 939 O O . LYS A 1 119 ? 14.447 -4.159 -13.590 1.00 93.75 119 LYS A O 1
ATOM 944 N N . GLU A 1 120 ? 15.300 -4.062 -15.658 1.00 93.00 120 GLU A N 1
ATOM 945 C CA . GLU A 1 120 ? 15.135 -2.616 -15.791 1.00 93.00 120 GLU A CA 1
ATOM 946 C C . GLU A 1 120 ? 13.654 -2.213 -15.826 1.00 93.00 120 GLU A C 1
ATOM 948 O O . GLU A 1 120 ? 13.254 -1.267 -15.147 1.00 93.00 120 GLU A O 1
ATOM 953 N N . ALA A 1 121 ? 12.828 -2.942 -16.580 1.00 92.56 121 ALA A N 1
ATOM 954 C CA . ALA A 1 121 ? 11.390 -2.710 -16.622 1.00 92.56 121 ALA A CA 1
ATOM 955 C C . ALA A 1 121 ? 10.741 -2.902 -15.238 1.00 92.56 121 ALA A C 1
ATOM 957 O O . ALA A 1 121 ? 9.961 -2.050 -14.813 1.00 92.56 121 ALA A O 1
ATOM 958 N N . ASP A 1 122 ? 11.099 -3.970 -14.519 1.00 93.81 122 ASP A N 1
ATOM 959 C CA . ASP A 1 122 ? 10.635 -4.229 -13.150 1.00 93.81 122 ASP A CA 1
ATOM 960 C C . ASP A 1 122 ? 11.067 -3.123 -12.175 1.00 93.81 122 ASP A C 1
ATOM 962 O O . ASP A 1 122 ? 10.228 -2.582 -11.457 1.00 93.81 122 ASP A O 1
ATOM 966 N N . ALA A 1 123 ? 12.330 -2.690 -12.216 1.00 94.56 123 ALA A N 1
ATOM 967 C CA . ALA A 1 123 ? 12.817 -1.599 -11.374 1.00 94.56 123 ALA A CA 1
ATOM 968 C C . ALA A 1 123 ? 12.045 -0.290 -11.619 1.00 94.56 123 ALA A C 1
ATOM 970 O O . ALA A 1 123 ? 11.695 0.415 -10.670 1.00 94.56 123 ALA A O 1
ATOM 971 N N . ARG A 1 124 ? 11.730 0.026 -12.884 1.00 93.62 124 ARG A N 1
ATOM 972 C CA . ARG A 1 124 ? 10.914 1.198 -13.239 1.00 93.62 124 ARG A CA 1
ATOM 973 C C . ARG A 1 124 ? 9.482 1.068 -12.714 1.00 93.62 124 ARG A C 1
ATOM 975 O O . ARG A 1 124 ? 8.970 2.019 -12.127 1.00 93.62 124 ARG A O 1
ATOM 982 N N . MET A 1 125 ? 8.852 -0.096 -12.879 1.00 92.81 125 MET A N 1
ATOM 983 C CA . MET A 1 125 ? 7.505 -0.359 -12.353 1.00 92.81 125 MET A CA 1
ATOM 984 C C . MET A 1 125 ? 7.468 -0.267 -10.821 1.00 92.81 125 MET A C 1
ATOM 986 O O . MET A 1 125 ? 6.596 0.401 -10.268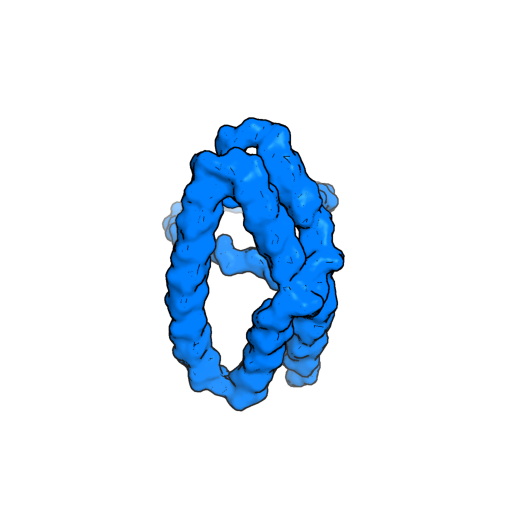 1.00 92.81 125 MET A O 1
ATOM 990 N N . THR A 1 126 ? 8.460 -0.842 -10.142 1.00 93.19 126 THR A N 1
ATOM 991 C CA . THR A 1 126 ? 8.625 -0.778 -8.684 1.00 93.19 126 THR A CA 1
ATOM 992 C C . THR A 1 126 ? 8.818 0.660 -8.199 1.00 93.19 126 THR A C 1
ATOM 994 O O . THR A 1 126 ? 8.194 1.071 -7.220 1.00 93.19 126 THR A O 1
ATOM 997 N N . ALA A 1 127 ? 9.625 1.465 -8.896 1.00 93.88 127 ALA A N 1
ATOM 998 C CA . ALA A 1 127 ? 9.827 2.873 -8.559 1.00 93.88 127 ALA A CA 1
ATOM 999 C C . ALA A 1 127 ? 8.534 3.700 -8.682 1.00 93.88 127 ALA A C 1
ATOM 1001 O O . ALA A 1 127 ? 8.245 4.517 -7.807 1.00 93.88 127 ALA A O 1
ATOM 1002 N N . ILE A 1 128 ? 7.733 3.468 -9.729 1.00 91.00 128 ILE A N 1
ATOM 1003 C CA . ILE A 1 128 ? 6.428 4.127 -9.904 1.00 91.00 128 ILE A CA 1
ATOM 1004 C C . ILE A 1 128 ? 5.461 3.703 -8.798 1.00 91.00 128 ILE A C 1
ATOM 1006 O O . ILE A 1 128 ? 4.815 4.549 -8.175 1.00 91.00 128 ILE A O 1
ATOM 1010 N N . PHE A 1 129 ? 5.380 2.399 -8.526 1.00 89.56 129 PHE A N 1
ATOM 1011 C CA . PHE A 1 129 ? 4.492 1.850 -7.508 1.00 89.56 129 PHE A CA 1
ATOM 1012 C C . PHE A 1 129 ? 4.793 2.431 -6.118 1.00 89.56 129 PHE A C 1
ATOM 1014 O O . PHE A 1 129 ? 3.886 2.935 -5.446 1.00 89.56 129 PHE A O 1
ATOM 1021 N N . ASN A 1 130 ? 6.073 2.455 -5.734 1.00 90.56 130 ASN A N 1
ATOM 1022 C CA . ASN A 1 130 ? 6.538 2.942 -4.433 1.00 90.56 130 ASN A CA 1
ATOM 1023 C C . ASN A 1 130 ? 6.534 4.471 -4.296 1.00 90.56 130 ASN A C 1
ATOM 1025 O O . ASN A 1 130 ? 6.738 4.987 -3.197 1.00 90.56 130 ASN A O 1
ATOM 1029 N N . ASN A 1 131 ? 6.291 5.220 -5.374 1.00 90.00 131 ASN A N 1
ATOM 1030 C CA . ASN A 1 131 ? 6.206 6.669 -5.288 1.00 90.00 131 ASN A CA 1
ATOM 1031 C C . ASN A 1 131 ? 4.939 7.083 -4.519 1.00 90.00 131 ASN A C 1
ATOM 1033 O O . ASN A 1 131 ? 3.820 6.985 -5.016 1.00 90.00 131 ASN A O 1
ATOM 1037 N N . SER A 1 132 ? 5.102 7.552 -3.286 1.00 87.62 132 SER A N 1
ATOM 1038 C CA . SER A 1 132 ? 3.989 7.878 -2.390 1.00 87.62 132 SER A CA 1
ATOM 1039 C C . SER A 1 132 ? 3.251 9.174 -2.750 1.00 87.62 132 SER A C 1
ATOM 1041 O O . SER A 1 132 ? 2.162 9.416 -2.224 1.00 87.62 132 SER A O 1
ATOM 1043 N N . THR A 1 133 ? 3.809 9.998 -3.641 1.00 88.19 133 THR A N 1
ATOM 1044 C CA . THR A 1 133 ? 3.243 11.299 -4.026 1.00 88.19 133 THR A CA 1
ATOM 1045 C C . THR A 1 133 ? 2.493 11.258 -5.351 1.00 88.19 133 THR A C 1
ATOM 1047 O O . THR A 1 133 ? 1.661 12.130 -5.596 1.00 88.19 133 THR A O 1
ATOM 1050 N N . LEU A 1 134 ? 2.733 10.245 -6.190 1.00 88.88 134 LEU A N 1
ATOM 1051 C CA . LEU A 1 134 ? 1.956 10.058 -7.411 1.00 88.88 134 LEU A CA 1
ATOM 1052 C C . LEU A 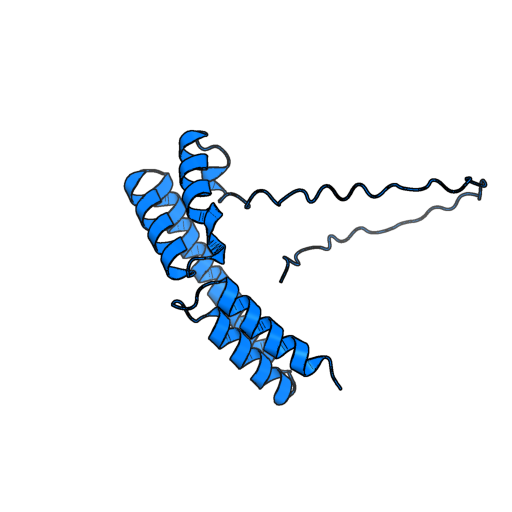1 134 ? 0.522 9.653 -7.080 1.00 88.88 134 LEU A C 1
ATOM 1054 O O . LEU A 1 134 ? 0.277 8.763 -6.261 1.00 88.88 134 LEU A O 1
ATOM 1058 N N . ILE A 1 135 ? -0.411 10.296 -7.776 1.00 91.44 135 ILE A N 1
ATOM 1059 C CA . ILE A 1 135 ? -1.816 9.910 -7.782 1.00 91.44 135 ILE A CA 1
ATOM 1060 C C . ILE A 1 135 ? -1.943 8.548 -8.470 1.00 91.44 135 ILE A C 1
ATOM 1062 O O . ILE A 1 135 ? -1.229 8.261 -9.433 1.00 91.44 135 ILE A O 1
ATOM 1066 N N . ASN A 1 136 ? -2.850 7.709 -7.980 1.00 85.56 136 ASN A N 1
ATOM 1067 C CA . ASN A 1 136 ? -2.965 6.324 -8.418 1.00 85.56 136 ASN A CA 1
ATOM 1068 C C . ASN A 1 136 ? -3.239 6.171 -9.919 1.00 85.56 136 ASN A C 1
ATOM 1070 O O . ASN A 1 136 ? -2.521 5.406 -10.559 1.00 85.56 136 ASN A O 1
ATOM 1074 N N . HIS A 1 137 ? -4.141 6.960 -10.517 1.00 86.62 137 HIS A N 1
ATOM 1075 C CA . HIS A 1 137 ? -4.343 6.901 -11.975 1.00 86.62 137 HIS A CA 1
ATOM 1076 C C . HIS A 1 137 ? -3.056 7.214 -12.763 1.00 86.62 137 HIS A C 1
ATOM 1078 O O . HIS A 1 137 ? -2.738 6.533 -13.734 1.00 86.62 137 HIS A O 1
ATOM 1084 N N . VAL A 1 138 ? -2.248 8.175 -12.298 1.00 89.88 138 VAL A N 1
ATOM 1085 C CA . VAL A 1 138 ? -0.968 8.524 -12.938 1.00 89.88 138 VAL A CA 1
ATOM 1086 C C . VAL A 1 138 ? 0.022 7.361 -12.851 1.00 89.88 138 VAL A C 1
ATOM 1088 O O . VAL A 1 138 ? 0.762 7.103 -13.801 1.00 89.88 138 VAL A O 1
ATOM 1091 N N . LYS A 1 139 ? 0.047 6.628 -11.731 1.00 89.88 139 LYS A N 1
ATOM 1092 C CA . LYS A 1 139 ? 0.877 5.419 -11.607 1.00 89.88 139 LYS A CA 1
ATOM 1093 C C . LYS A 1 139 ? 0.460 4.358 -12.612 1.00 89.88 139 LYS A C 1
ATOM 1095 O O . LYS A 1 139 ? 1.320 3.757 -13.253 1.00 89.88 139 LYS A O 1
ATOM 1100 N N . GLU A 1 140 ? -0.842 4.122 -12.740 1.00 88.19 140 GLU A N 1
ATOM 1101 C CA . GLU A 1 140 ? -1.374 3.124 -13.662 1.00 88.19 140 GLU A CA 1
ATOM 1102 C C . GLU A 1 140 ? -1.015 3.446 -15.109 1.00 88.19 140 GLU A C 1
ATOM 1104 O O . GLU A 1 140 ? -0.539 2.563 -15.819 1.00 88.19 140 GLU A O 1
ATOM 1109 N N . GLU A 1 141 ? -1.165 4.703 -15.527 1.00 90.12 141 GLU A N 1
ATOM 1110 C CA . GLU A 1 141 ? -0.771 5.162 -16.861 1.00 90.12 141 GLU A CA 1
ATOM 1111 C C . GLU A 1 141 ? 0.723 4.927 -17.124 1.00 90.12 141 GLU A C 1
ATOM 1113 O O . GLU A 1 141 ? 1.102 4.379 -18.163 1.00 90.12 141 GLU A O 1
ATOM 1118 N N . GLN A 1 142 ? 1.588 5.271 -16.165 1.00 91.00 142 GLN A N 1
ATOM 1119 C CA . GLN A 1 142 ? 3.033 5.079 -16.310 1.00 91.00 142 GLN A CA 1
ATOM 1120 C C . GLN A 1 142 ? 3.429 3.595 -16.345 1.00 91.00 142 GLN A C 1
ATOM 1122 O O . GLN A 1 142 ? 4.284 3.202 -17.141 1.00 91.00 142 GLN A O 1
ATOM 1127 N N . ILE A 1 143 ? 2.793 2.747 -15.532 1.00 88.94 143 ILE A N 1
ATOM 1128 C CA . ILE A 1 143 ? 3.015 1.294 -15.561 1.00 88.94 143 ILE A CA 1
ATOM 1129 C C . ILE A 1 143 ? 2.534 0.707 -16.896 1.00 88.94 143 ILE A C 1
ATOM 1131 O O . ILE A 1 143 ? 3.256 -0.072 -17.520 1.00 88.94 143 ILE A O 1
ATOM 1135 N N . GLN A 1 144 ? 1.358 1.111 -17.387 1.00 89.62 144 GLN A N 1
ATOM 1136 C CA . GLN A 1 144 ? 0.840 0.670 -18.687 1.00 89.62 144 GLN A CA 1
ATOM 1137 C C . GLN A 1 144 ? 1.754 1.082 -19.848 1.00 89.62 144 GLN A C 1
ATOM 1139 O O . GLN A 1 144 ? 1.954 0.301 -20.783 1.00 89.62 144 GLN A O 1
ATOM 1144 N N . ALA A 1 145 ? 2.361 2.268 -19.786 1.00 89.31 145 ALA A N 1
ATOM 1145 C CA . ALA A 1 145 ? 3.340 2.701 -20.779 1.00 89.31 145 ALA A CA 1
ATOM 1146 C C . ALA A 1 145 ? 4.579 1.780 -20.812 1.00 89.31 145 ALA A C 1
ATOM 1148 O O . ALA A 1 145 ? 5.062 1.439 -21.891 1.00 89.31 145 ALA A O 1
ATOM 1149 N N . ILE A 1 146 ? 5.057 1.302 -19.656 1.00 86.44 146 ILE A N 1
ATOM 1150 C CA . ILE A 1 146 ? 6.184 0.351 -19.587 1.00 86.44 146 ILE A CA 1
ATOM 1151 C C . ILE A 1 146 ? 5.794 -1.019 -20.159 1.00 86.44 146 ILE A C 1
ATOM 1153 O O . ILE A 1 146 ? 6.573 -1.622 -20.903 1.00 86.44 146 ILE A O 1
ATOM 1157 N N . MET A 1 147 ? 4.593 -1.506 -19.834 1.00 83.69 147 MET A N 1
ATOM 1158 C CA . MET A 1 147 ? 4.097 -2.805 -20.304 1.00 83.69 147 MET A CA 1
ATOM 1159 C C . MET A 1 147 ? 3.836 -2.820 -21.816 1.00 83.69 147 MET A C 1
ATOM 1161 O O . MET A 1 147 ? 4.182 -3.784 -22.501 1.00 83.69 147 MET A O 1
ATOM 1165 N N . SER A 1 148 ? 3.250 -1.748 -22.355 1.00 84.44 148 SER A N 1
ATOM 1166 C CA . SER A 1 148 ? 2.938 -1.644 -23.787 1.00 84.44 148 SER A CA 1
ATOM 1167 C C . SER A 1 148 ? 4.195 -1.531 -24.652 1.00 84.44 148 SER A C 1
ATOM 1169 O O . SER A 1 148 ? 4.246 -2.137 -25.721 1.00 84.44 148 SER A O 1
ATOM 1171 N N . LEU A 1 149 ? 5.251 -0.875 -24.155 1.00 70.12 149 LEU A N 1
ATOM 1172 C CA . LEU A 1 149 ? 6.554 -0.802 -24.826 1.00 70.12 149 LEU A CA 1
ATOM 1173 C C . LEU A 1 149 ? 7.188 -2.187 -25.065 1.00 70.12 149 LEU A C 1
ATOM 1175 O O . LEU A 1 149 ? 7.918 -2.360 -26.034 1.00 70.12 149 LEU A O 1
ATOM 1179 N N . HIS A 1 150 ? 6.892 -3.179 -24.219 1.00 59.62 150 HIS A N 1
ATOM 1180 C CA . HIS A 1 150 ? 7.406 -4.550 -24.344 1.00 59.62 150 HIS A CA 1
ATOM 1181 C C . HIS A 1 150 ? 6.481 -5.505 -25.121 1.00 59.62 150 HIS A C 1
ATOM 1183 O O . HIS A 1 150 ? 6.846 -6.658 -25.324 1.00 59.62 150 HIS A O 1
ATOM 1189 N N . THR A 1 151 ? 5.301 -5.052 -25.566 1.00 56.78 151 THR A N 1
ATOM 1190 C CA . THR A 1 151 ? 4.356 -5.864 -26.367 1.00 56.78 151 THR A CA 1
ATOM 1191 C C . THR A 1 151 ? 4.601 -5.721 -27.880 1.00 56.78 151 THR A C 1
ATOM 1193 O O . THR A 1 151 ? 4.010 -6.440 -28.680 1.00 56.78 151 THR A O 1
ATOM 1196 N N . ILE A 1 152 ? 5.481 -4.801 -28.288 1.00 42.41 152 ILE A N 1
ATOM 1197 C CA . ILE A 1 152 ? 5.818 -4.529 -29.691 1.00 42.41 152 ILE A CA 1
ATOM 1198 C C . ILE A 1 152 ? 7.261 -4.984 -29.953 1.00 42.41 152 ILE A C 1
ATOM 1200 O O . ILE A 1 152 ? 8.158 -4.153 -30.028 1.00 42.41 152 ILE A O 1
ATOM 1204 N N . CYS A 1 153 ? 7.474 -6.298 -30.035 1.00 35.81 153 CYS A N 1
ATOM 1205 C CA . CYS A 1 153 ? 8.636 -7.002 -30.602 1.00 35.81 153 CYS A CA 1
ATOM 1206 C C . CYS A 1 153 ? 8.243 -8.473 -30.801 1.00 35.81 153 CYS A C 1
ATOM 1208 O O . CYS A 1 153 ? 8.757 -9.086 -31.761 1.00 35.81 153 CYS A O 1
#

Radius of gyration: 21.75 Å; chains: 1; bounding box: 49×52×51 Å

Foldseek 3Di:
DPDDDDDDDDDDDDDDDDDDDDDDDPPPPPPPVPPPDPDDDPVCPPPDVVLVVLLCVLCVCQQQAFPLSSVVSLQVSQVVVDDPSNVVVVVVVVVCVVVVVVVVVVVVVVLVPDDPLSVVLVVQLVVLNPPRHDRNNRSVVSNVVSVVVVVPD

pLDDT: mean 77.32, std 23.25, range [27.77, 97.12]